Protein AF-A0A3L7P033-F1 (afdb_monomer_lite)

Foldseek 3Di:
DDDDDDFDPDPTVDDPVCLLVVLLQVLCCVLVVDHRDPPDQDDPPDDSVVSNVVVCVSVVHDDDPVSVVSSVVSSVVSSVVD
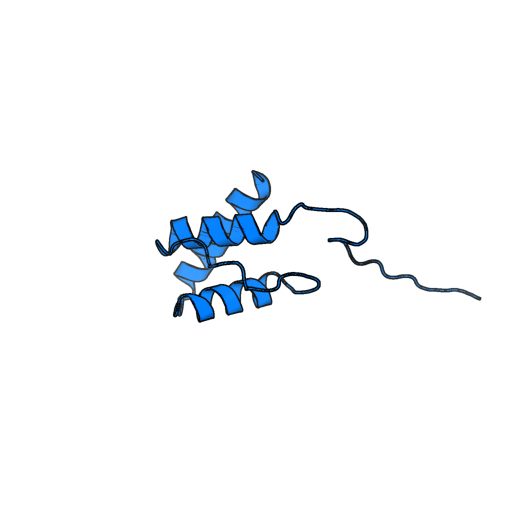
Structure (mmCIF, N/CA/C/O backbone):
data_AF-A0A3L7P033-F1
#
_entry.id   AF-A0A3L7P033-F1
#
loop_
_atom_site.group_PDB
_atom_site.id
_atom_site.type_symbol
_atom_site.label_atom_id
_atom_site.label_alt_id
_atom_site.label_comp_id
_atom_site.label_asym_id
_atom_site.label_entity_id
_atom_site.label_seq_id
_atom_site.pdbx_PDB_ins_code
_atom_site.Cartn_x
_atom_site.Cartn_y
_atom_site.Cartn_z
_atom_site.occupancy
_atom_site.B_iso_or_equiv
_atom_site.auth_seq_id
_atom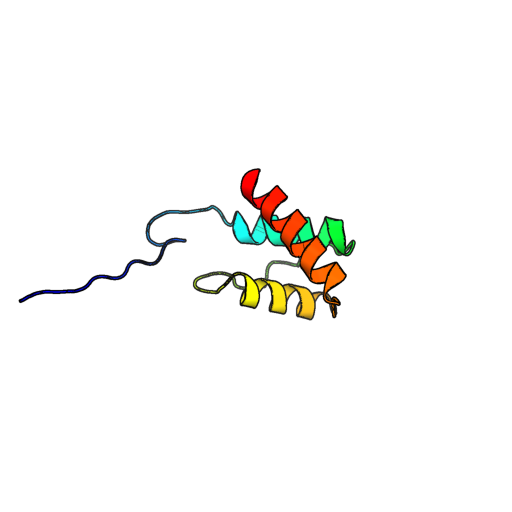_site.auth_comp_id
_atom_site.auth_asym_id
_atom_site.auth_atom_id
_atom_site.pdbx_PDB_model_num
ATOM 1 N N . MET A 1 1 ? -21.005 0.661 33.610 1.00 66.44 1 MET A N 1
ATOM 2 C CA . MET A 1 1 ? -19.990 -0.141 32.889 1.00 66.44 1 MET A CA 1
ATOM 3 C C . MET A 1 1 ? -19.392 0.723 31.797 1.00 66.44 1 MET A C 1
ATOM 5 O O . MET A 1 1 ? -20.132 1.506 31.215 1.00 66.44 1 MET A O 1
ATOM 9 N N . ARG A 1 2 ? -18.080 0.641 31.566 1.00 85.12 2 ARG A N 1
ATOM 10 C CA . ARG A 1 2 ? -17.384 1.442 30.552 1.00 85.12 2 ARG A CA 1
ATOM 11 C C . ARG A 1 2 ? -16.782 0.476 29.537 1.00 85.12 2 ARG A C 1
ATOM 13 O O . ARG A 1 2 ? -16.015 -0.394 29.935 1.00 85.12 2 ARG A O 1
ATOM 20 N N . SER A 1 3 ? -17.167 0.613 28.275 1.00 90.25 3 SER A N 1
ATOM 21 C CA . SER A 1 3 ? -16.674 -0.223 27.178 1.00 90.25 3 SER A CA 1
ATOM 22 C C . SER A 1 3 ? -15.675 0.568 26.345 1.00 90.25 3 SER A C 1
ATOM 24 O O . SER A 1 3 ? -15.842 1.774 26.164 1.00 90.25 3 SER A O 1
ATOM 26 N N . ILE A 1 4 ? -14.645 -0.113 25.848 1.00 95.00 4 ILE A N 1
ATOM 27 C CA . ILE A 1 4 ? -13.701 0.434 24.873 1.00 95.00 4 ILE A CA 1
ATOM 28 C C . ILE A 1 4 ? -14.013 -0.228 23.535 1.00 95.00 4 ILE A C 1
ATOM 30 O O . ILE A 1 4 ? -14.041 -1.453 23.451 1.00 95.00 4 ILE A O 1
ATOM 34 N N . CYS A 1 5 ? -14.244 0.589 22.511 1.00 94.12 5 CYS A N 1
ATOM 35 C CA . CYS A 1 5 ? -14.436 0.136 21.139 1.00 94.12 5 CYS A CA 1
ATOM 36 C C . CYS A 1 5 ? -13.249 0.612 20.302 1.00 94.12 5 CYS A C 1
ATOM 38 O O . CYS A 1 5 ? -12.952 1.807 20.288 1.00 94.12 5 CYS A O 1
ATOM 40 N N . LEU A 1 6 ? -12.588 -0.317 19.615 1.00 95.31 6 LEU A N 1
ATOM 41 C CA . LEU A 1 6 ? -11.531 -0.034 18.650 1.00 95.31 6 LEU A CA 1
ATOM 42 C C . LEU A 1 6 ? -12.079 -0.349 17.262 1.00 95.31 6 LEU A C 1
ATOM 44 O O . LEU A 1 6 ? -12.604 -1.441 17.047 1.00 95.31 6 LEU A O 1
ATOM 48 N N . PHE A 1 7 ? -11.979 0.613 16.354 1.00 93.44 7 PHE A N 1
ATOM 49 C CA . PHE A 1 7 ? -12.418 0.458 14.975 1.00 93.44 7 PHE A CA 1
ATOM 50 C C . PHE A 1 7 ? -11.201 0.401 14.067 1.00 93.44 7 PHE A C 1
ATOM 52 O O . PHE A 1 7 ? -10.301 1.233 14.167 1.00 93.44 7 PHE A O 1
ATOM 59 N N . ASP A 1 8 ? -11.210 -0.585 13.186 1.00 89.81 8 ASP A N 1
ATOM 60 C CA . ASP A 1 8 ? -10.373 -0.604 11.998 1.00 89.81 8 ASP A CA 1
ATOM 61 C C . ASP A 1 8 ? -10.836 0.477 10.992 1.00 89.81 8 ASP A C 1
ATOM 63 O O . ASP A 1 8 ? -11.925 1.033 11.141 1.00 89.81 8 ASP A O 1
ATOM 67 N N . ILE A 1 9 ? -10.020 0.811 9.988 1.00 89.38 9 ILE A N 1
ATOM 68 C CA . ILE A 1 9 ? -10.309 1.879 9.017 1.00 89.38 9 ILE A CA 1
ATOM 69 C C . ILE A 1 9 ? -10.840 1.292 7.705 1.00 89.38 9 ILE A C 1
ATOM 71 O O . ILE A 1 9 ? -12.007 1.509 7.356 1.00 89.38 9 ILE A O 1
ATOM 75 N N . ASP A 1 10 ? -9.993 0.568 6.976 1.00 86.00 10 ASP A N 1
ATOM 76 C CA . ASP A 1 10 ? -10.247 0.102 5.614 1.00 86.00 10 ASP A CA 1
ATOM 77 C C . ASP A 1 10 ? -11.267 -1.035 5.568 1.00 86.00 10 ASP A C 1
ATOM 79 O O . ASP A 1 10 ? -11.085 -2.101 6.139 1.00 86.00 10 ASP A O 1
ATOM 83 N N . GLY A 1 11 ? -12.374 -0.828 4.860 1.00 85.56 11 GLY A N 1
ATOM 84 C CA . GLY A 1 11 ? -13.476 -1.790 4.821 1.00 85.56 11 GLY A CA 1
ATOM 85 C C . GLY A 1 11 ? -14.343 -1.793 6.085 1.00 85.56 11 GLY A C 1
ATOM 86 O O . GLY A 1 11 ? -15.393 -2.435 6.073 1.00 85.56 11 GLY A O 1
ATOM 87 N N . THR A 1 12 ? -13.962 -1.026 7.115 1.00 91.69 12 THR A N 1
ATOM 88 C CA . THR A 1 12 ? -14.707 -0.867 8.371 1.00 91.69 12 THR A CA 1
ATOM 89 C C . THR A 1 12 ? -15.372 0.510 8.461 1.00 91.69 12 THR A C 1
ATOM 91 O O . THR A 1 12 ? -16.598 0.603 8.439 1.00 91.69 12 THR A O 1
ATOM 94 N N . LEU A 1 13 ? -14.587 1.591 8.539 1.00 93.94 13 LEU A N 1
ATOM 95 C CA . LEU A 1 13 ? -15.097 2.967 8.618 1.00 93.94 13 LEU A CA 1
ATOM 96 C C . LEU A 1 13 ? -15.274 3.606 7.238 1.00 93.94 13 LEU A C 1
ATOM 98 O O . LEU A 1 13 ? -16.153 4.448 7.057 1.00 93.94 13 LEU A O 1
ATOM 102 N N . LEU A 1 14 ? -14.449 3.216 6.266 1.00 91.31 14 LEU A N 1
ATOM 103 C CA . LEU A 1 14 ? -14.511 3.717 4.896 1.00 91.31 14 LEU A CA 1
ATOM 104 C C . LEU A 1 14 ? -14.048 2.660 3.894 1.00 91.31 14 LEU A C 1
ATOM 106 O O . LEU A 1 14 ? -13.412 1.674 4.249 1.00 91.31 14 LEU A O 1
ATOM 110 N N . ARG A 1 15 ? -14.367 2.864 2.614 1.00 89.31 15 ARG A N 1
ATOM 111 C CA . ARG A 1 15 ? -13.857 2.036 1.515 1.00 89.31 15 ARG A CA 1
ATOM 112 C C . ARG A 1 15 ? -12.864 2.858 0.704 1.00 89.31 15 ARG A C 1
ATOM 114 O O . ARG A 1 15 ? -13.276 3.768 -0.004 1.00 89.31 15 ARG A O 1
ATOM 121 N N . THR A 1 16 ? -11.583 2.506 0.768 1.00 85.56 16 THR A N 1
ATOM 122 C CA . THR A 1 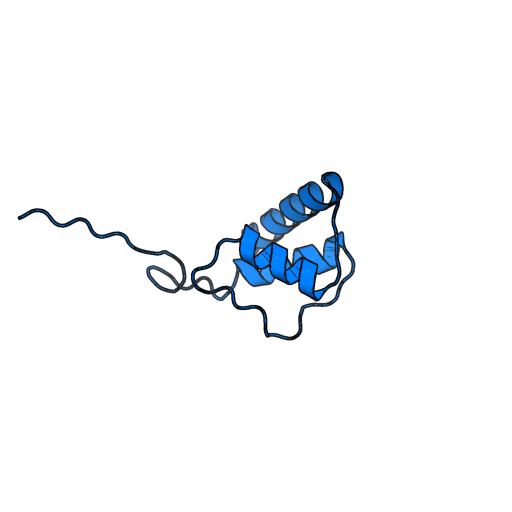16 ? -10.511 3.133 -0.031 1.00 85.56 16 THR A CA 1
ATOM 123 C C . THR A 1 16 ? -10.470 2.665 -1.483 1.00 85.56 16 THR A C 1
ATOM 125 O O . THR A 1 16 ? -9.693 3.185 -2.274 1.00 85.56 16 THR A O 1
ATOM 128 N N . GLY A 1 17 ? -11.258 1.651 -1.860 1.00 85.75 17 GLY A N 1
ATOM 129 C CA . GLY A 1 17 ? -11.242 1.109 -3.225 1.00 85.75 17 GLY A CA 1
ATOM 130 C C . GLY A 1 17 ? -9.890 0.505 -3.632 1.00 85.75 17 GLY A C 1
ATOM 131 O O . GLY A 1 17 ? -9.573 0.469 -4.826 1.00 85.75 17 GLY A O 1
ATOM 132 N N . GLY A 1 18 ? -9.093 0.069 -2.649 1.00 87.19 18 GLY A N 1
ATOM 133 C CA . GLY A 1 18 ? -7.766 -0.509 -2.861 1.00 87.19 18 GLY A CA 1
ATOM 134 C C . GLY A 1 18 ? -6.671 0.516 -3.163 1.00 87.19 18 GLY A C 1
ATOM 135 O O . GLY A 1 18 ? -5.667 0.142 -3.758 1.00 87.19 18 GLY A O 1
ATOM 136 N N . ALA A 1 19 ? -6.847 1.794 -2.800 1.00 90.25 19 ALA A N 1
ATOM 137 C CA . ALA A 1 19 ? -5.879 2.856 -3.097 1.00 90.25 19 ALA A CA 1
ATOM 138 C C . ALA A 1 19 ? -4.444 2.527 -2.642 1.00 90.25 19 ALA A C 1
ATOM 140 O O . ALA A 1 19 ? -3.512 2.696 -3.423 1.00 90.25 19 ALA A O 1
ATOM 141 N N . GLY A 1 20 ? -4.276 1.988 -1.426 1.00 90.62 20 GLY A N 1
ATOM 142 C CA . GLY A 1 20 ? -2.972 1.555 -0.905 1.00 90.62 20 GLY A CA 1
ATOM 143 C C . GLY A 1 20 ? -2.307 0.504 -1.791 1.00 90.62 20 GLY A C 1
ATOM 144 O O . GLY A 1 20 ? -1.198 0.711 -2.275 1.00 90.62 20 GLY A O 1
ATOM 145 N N . GLN A 1 21 ? -3.024 -0.581 -2.084 1.00 89.19 21 GLN A N 1
ATOM 146 C CA . GLN A 1 21 ? -2.526 -1.653 -2.944 1.00 89.19 21 GLN A CA 1
ATOM 147 C C . GLN A 1 21 ? -2.167 -1.143 -4.350 1.00 89.19 21 GLN A C 1
ATOM 149 O O . GLN A 1 21 ? -1.042 -1.341 -4.798 1.00 89.19 21 GLN A O 1
ATOM 154 N N . LYS A 1 22 ? -3.056 -0.380 -4.995 1.00 90.25 22 LYS A N 1
ATOM 155 C CA . LYS A 1 22 ? -2.801 0.205 -6.324 1.00 90.25 22 LYS A CA 1
ATOM 156 C C . LYS A 1 22 ? -1.583 1.127 -6.337 1.00 90.25 22 LYS A C 1
ATOM 158 O O . LYS A 1 22 ? -0.832 1.158 -7.308 1.00 90.25 22 LYS A O 1
ATOM 163 N N . ALA A 1 23 ? -1.387 1.911 -5.279 1.00 94.12 23 ALA A N 1
ATOM 164 C CA . ALA A 1 23 ? -0.231 2.789 -5.166 1.00 94.12 23 ALA A CA 1
ATOM 165 C C . ALA A 1 23 ? 1.079 2.001 -4.992 1.00 94.12 23 ALA A C 1
ATOM 167 O O . ALA A 1 23 ? 2.100 2.408 -5.547 1.00 94.12 23 ALA A O 1
ATOM 168 N N . MET A 1 24 ? 1.060 0.876 -4.266 1.00 94.00 24 MET A N 1
ATOM 169 C CA . MET A 1 24 ? 2.217 -0.022 -4.154 1.00 94.00 24 MET A CA 1
ATOM 170 C C . MET A 1 24 ? 2.557 -0.684 -5.488 1.00 94.00 24 MET A C 1
ATOM 172 O O . MET A 1 24 ? 3.721 -0.693 -5.870 1.00 94.00 24 MET A O 1
ATOM 176 N N . GLU A 1 25 ? 1.556 -1.187 -6.212 1.00 91.88 25 GLU A N 1
ATOM 177 C CA . GLU A 1 25 ? 1.719 -1.829 -7.528 1.00 91.88 25 GLU A CA 1
ATOM 178 C C . GLU A 1 25 ? 2.331 -0.860 -8.556 1.00 91.88 25 GLU A C 1
ATOM 180 O O . GLU A 1 25 ? 3.329 -1.168 -9.212 1.00 91.88 25 GLU A O 1
ATOM 185 N N . ARG A 1 26 ? 1.848 0.389 -8.588 1.00 93.62 26 ARG A N 1
ATOM 186 C CA . ARG A 1 26 ? 2.453 1.454 -9.407 1.00 93.62 26 ARG A CA 1
ATOM 187 C C . ARG A 1 26 ? 3.887 1.775 -8.993 1.00 93.62 26 ARG A C 1
ATOM 189 O O . ARG A 1 26 ? 4.743 1.964 -9.850 1.00 93.62 26 ARG A O 1
ATOM 196 N N . ALA A 1 27 ? 4.174 1.831 -7.692 1.00 95.81 27 ALA A N 1
ATOM 197 C CA . ALA A 1 27 ? 5.529 2.087 -7.207 1.00 95.81 27 ALA A CA 1
ATOM 198 C C . ALA A 1 27 ? 6.496 0.937 -7.522 1.00 95.81 27 ALA A C 1
ATOM 200 O O . ALA A 1 27 ? 7.663 1.189 -7.818 1.00 95.81 27 ALA A O 1
ATOM 201 N N . LEU A 1 28 ? 6.022 -0.312 -7.503 1.00 95.00 28 LEU A N 1
ATOM 202 C CA . LEU A 1 28 ? 6.792 -1.472 -7.954 1.00 95.00 28 LEU A CA 1
ATOM 203 C C . LEU A 1 28 ? 7.152 -1.353 -9.432 1.00 95.00 28 LEU A C 1
ATOM 205 O O . LEU A 1 28 ? 8.318 -1.525 -9.793 1.00 95.00 28 LEU A O 1
ATOM 209 N N . THR A 1 29 ? 6.167 -0.997 -10.256 1.00 94.50 29 THR A N 1
ATOM 210 C CA . THR A 1 29 ? 6.364 -0.769 -11.689 1.00 94.50 29 THR A CA 1
ATOM 211 C C . THR A 1 29 ? 7.390 0.336 -11.939 1.00 94.50 29 THR A C 1
ATOM 213 O O . THR A 1 29 ? 8.341 0.130 -12.689 1.00 94.50 29 THR A O 1
ATOM 216 N N . ASP A 1 30 ? 7.261 1.481 -11.270 1.00 95.94 30 ASP A N 1
ATOM 217 C CA . ASP A 1 30 ? 8.136 2.636 -11.496 1.00 95.94 30 ASP A CA 1
ATOM 218 C C . ASP A 1 30 ? 9.581 2.414 -11.020 1.00 95.94 30 ASP A C 1
ATOM 220 O O . ASP A 1 30 ? 10.517 2.872 -11.674 1.00 95.94 30 ASP A O 1
ATOM 224 N N . VAL A 1 31 ? 9.778 1.742 -9.878 1.00 97.12 31 VAL A N 1
ATOM 225 C CA . VAL A 1 31 ? 11.106 1.602 -9.247 1.00 97.12 31 VAL A CA 1
ATOM 226 C C . VAL A 1 31 ? 11.841 0.348 -9.713 1.00 97.12 31 VAL A C 1
ATOM 228 O O . VAL A 1 31 ? 13.059 0.374 -9.887 1.00 97.12 31 VAL A O 1
ATOM 231 N N . PHE A 1 32 ? 11.123 -0.755 -9.926 1.00 95.81 32 PHE A N 1
ATOM 232 C CA . PHE A 1 32 ? 11.724 -2.051 -10.253 1.00 95.81 32 PHE A CA 1
ATOM 233 C C . PHE A 1 32 ? 11.406 -2.529 -11.672 1.00 95.81 32 PHE A C 1
ATOM 235 O O . PHE A 1 32 ? 11.977 -3.526 -12.108 1.00 95.81 32 PHE A O 1
ATOM 242 N N . GLY A 1 33 ? 10.525 -1.839 -12.407 1.00 95.12 33 GLY A N 1
ATOM 243 C CA . GLY A 1 33 ? 10.146 -2.223 -13.769 1.00 95.12 33 GLY A CA 1
ATOM 244 C C . GLY A 1 33 ? 9.351 -3.528 -13.841 1.00 95.12 33 GLY A C 1
ATOM 245 O O . GLY A 1 33 ? 9.300 -4.148 -14.904 1.00 95.12 33 GLY A O 1
ATOM 246 N N . VAL A 1 34 ? 8.775 -3.974 -12.721 1.00 91.44 34 VAL A N 1
ATOM 247 C CA . VAL A 1 34 ? 7.986 -5.210 -12.662 1.00 91.44 34 VAL A CA 1
ATOM 248 C C . VAL A 1 34 ? 6.535 -4.928 -13.055 1.00 91.44 34 VAL A C 1
ATOM 250 O O . VAL A 1 34 ? 6.018 -3.870 -12.710 1.00 91.44 34 VAL A O 1
ATOM 253 N N . PRO A 1 35 ? 5.871 -5.830 -13.796 1.00 83.81 35 PRO A N 1
ATOM 254 C CA . PRO A 1 35 ? 4.460 -5.660 -14.131 1.00 83.81 35 PRO A CA 1
ATOM 255 C C . PRO A 1 35 ? 3.583 -5.795 -12.882 1.00 83.81 35 PRO A C 1
ATOM 257 O O . PRO A 1 35 ? 4.000 -6.427 -11.910 1.00 83.81 35 PRO A O 1
ATOM 260 N N . ASP A 1 36 ? 2.355 -5.271 -12.941 1.00 78.50 36 ASP A N 1
ATOM 261 C CA . ASP A 1 36 ? 1.367 -5.459 -11.876 1.00 78.50 36 ASP A CA 1
ATOM 262 C C . ASP A 1 36 ? 1.223 -6.957 -11.524 1.00 78.50 36 ASP A C 1
ATOM 264 O O . ASP A 1 36 ? 1.201 -7.810 -12.426 1.00 78.50 36 ASP A O 1
ATOM 268 N N . PRO A 1 37 ? 1.143 -7.305 -10.228 1.00 72.19 37 PRO A N 1
ATOM 269 C CA . PRO A 1 37 ? 0.964 -8.683 -9.799 1.00 72.19 37 PRO A CA 1
ATOM 270 C C . PRO A 1 37 ? -0.344 -9.251 -10.360 1.00 72.19 37 PRO A C 1
ATOM 272 O O . PRO A 1 37 ? -1.351 -8.554 -10.499 1.00 72.19 37 PRO A O 1
ATOM 275 N N . TRP A 1 38 ? -0.353 -10.551 -10.654 1.00 63.09 38 TRP A N 1
ATOM 276 C CA . TRP A 1 38 ? -1.569 -11.248 -11.064 1.00 63.09 38 TRP A CA 1
ATOM 277 C C . TRP A 1 38 ? -2.445 -11.514 -9.827 1.00 63.09 38 TRP A C 1
ATOM 279 O O . TRP A 1 38 ? -2.317 -12.544 -9.183 1.00 63.09 38 TRP A O 1
ATOM 289 N N . GLU A 1 39 ? -3.254 -10.510 -9.470 1.00 64.69 39 GLU A N 1
ATOM 290 C CA . GLU A 1 39 ? -4.438 -10.453 -8.577 1.00 64.69 39 GLU A CA 1
ATOM 291 C C . GLU A 1 39 ? -4.456 -11.138 -7.183 1.00 64.69 39 GLU A C 1
ATOM 293 O O . GLU A 1 39 ? -5.399 -10.899 -6.430 1.00 64.69 39 GLU A O 1
ATOM 298 N N . ASP A 1 40 ? -3.443 -11.883 -6.739 1.00 70.81 40 ASP A N 1
ATOM 299 C CA . ASP A 1 40 ? -3.615 -12.804 -5.596 1.00 70.81 40 ASP A CA 1
ATOM 300 C C . ASP A 1 40 ? -2.987 -12.387 -4.252 1.00 70.81 40 ASP A C 1
ATOM 302 O O . ASP A 1 40 ? -3.025 -13.169 -3.302 1.00 70.81 40 ASP A O 1
ATOM 306 N N . ILE A 1 41 ? -2.425 -11.180 -4.100 1.00 83.69 41 ILE A N 1
ATOM 307 C CA . ILE A 1 41 ? -1.808 -10.775 -2.818 1.00 83.69 41 ILE A CA 1
ATOM 308 C C . ILE A 1 41 ? -2.868 -10.173 -1.881 1.00 83.69 41 ILE A C 1
ATOM 310 O O . ILE A 1 41 ? -3.340 -9.059 -2.121 1.00 83.69 41 ILE A O 1
ATOM 314 N N . PRO A 1 42 ? -3.247 -10.850 -0.774 1.00 85.56 42 PRO A N 1
ATOM 315 C CA . PRO A 1 42 ? -4.296 -10.353 0.106 1.00 85.56 42 PRO A CA 1
ATOM 316 C C . PRO A 1 42 ? -3.801 -9.145 0.902 1.00 85.56 42 PRO A C 1
ATOM 318 O O . PRO A 1 42 ? -2.766 -9.229 1.568 1.00 85.56 42 PRO A O 1
ATOM 321 N N . ALA A 1 43 ? -4.572 -8.055 0.889 1.00 86.38 43 ALA A N 1
ATOM 322 C CA . ALA A 1 43 ? -4.266 -6.818 1.616 1.00 86.38 43 ALA A CA 1
ATOM 323 C C . ALA A 1 43 ? -5.145 -6.578 2.861 1.00 86.38 43 ALA A C 1
ATOM 325 O O . ALA A 1 43 ? -4.747 -5.860 3.777 1.00 86.38 43 ALA A O 1
ATOM 326 N N . ALA A 1 44 ? -6.338 -7.177 2.924 1.00 85.62 44 ALA A N 1
ATOM 327 C CA . ALA A 1 44 ? -7.325 -6.877 3.961 1.00 85.62 44 ALA A CA 1
ATOM 328 C C . ALA A 1 44 ? -6.803 -7.159 5.384 1.00 85.62 44 ALA A C 1
ATOM 330 O O . ALA A 1 44 ? -6.362 -8.269 5.685 1.00 85.62 44 ALA A O 1
ATOM 331 N N . GLY A 1 45 ? -6.877 -6.152 6.263 1.00 86.62 45 GLY A N 1
ATOM 332 C CA . GLY A 1 45 ? -6.459 -6.250 7.667 1.00 86.62 45 GLY A CA 1
ATOM 333 C C . GLY A 1 45 ? -4.947 -6.387 7.881 1.00 86.62 45 GLY A C 1
ATOM 334 O O . GLY A 1 45 ? -4.514 -6.725 8.984 1.00 86.62 45 GLY A O 1
ATOM 335 N N . ARG A 1 46 ? -4.133 -6.159 6.843 1.00 91.88 46 ARG A N 1
ATOM 336 C CA . ARG A 1 46 ? -2.672 -6.261 6.908 1.00 91.88 46 ARG A CA 1
ATOM 337 C C . ARG A 1 46 ? -2.022 -4.889 6.929 1.00 91.88 46 ARG A C 1
ATOM 339 O O . ARG A 1 46 ? -2.603 -3.890 6.529 1.00 91.88 46 ARG A O 1
ATOM 346 N N . THR A 1 47 ? -0.779 -4.858 7.393 1.00 91.81 47 THR A N 1
ATOM 347 C CA . THR A 1 47 ? 0.034 -3.644 7.351 1.00 91.81 47 THR A CA 1
ATOM 348 C C . THR A 1 47 ? 0.661 -3.464 5.977 1.00 91.81 47 THR A C 1
ATOM 350 O O . THR A 1 47 ? 1.044 -4.443 5.333 1.00 91.81 47 THR A O 1
ATOM 353 N N . ASP A 1 48 ? 0.882 -2.209 5.588 1.00 91.25 48 ASP A N 1
ATOM 354 C CA . ASP A 1 48 ? 1.555 -1.867 4.334 1.00 91.25 48 ASP A CA 1
ATOM 355 C C . ASP A 1 48 ? 2.888 -2.598 4.156 1.00 91.25 48 ASP A C 1
ATOM 357 O O . ASP A 1 48 ? 3.207 -3.109 3.085 1.00 91.25 48 ASP A O 1
ATOM 361 N N . ARG A 1 49 ? 3.659 -2.703 5.243 1.00 91.81 49 ARG A N 1
ATOM 362 C CA . ARG A 1 49 ? 4.944 -3.402 5.254 1.00 91.81 49 ARG A CA 1
ATOM 363 C C . ARG A 1 49 ? 4.795 -4.897 4.967 1.00 91.81 49 ARG A C 1
ATOM 365 O O . ARG A 1 49 ? 5.635 -5.448 4.264 1.00 91.81 49 ARG A O 1
ATOM 372 N N . ALA A 1 50 ? 3.767 -5.551 5.510 1.00 93.69 50 ALA A N 1
ATOM 373 C CA . ALA A 1 50 ? 3.523 -6.970 5.258 1.00 93.69 50 ALA A CA 1
ATOM 374 C C . ALA A 1 50 ? 3.091 -7.213 3.805 1.00 93.69 50 ALA A C 1
ATOM 376 O O . ALA A 1 50 ? 3.570 -8.149 3.177 1.00 93.69 50 ALA A O 1
ATOM 377 N N . ILE A 1 51 ? 2.241 -6.340 3.261 1.00 93.06 51 ILE A N 1
ATOM 378 C CA . ILE A 1 51 ? 1.794 -6.413 1.863 1.00 93.06 51 ILE A CA 1
ATOM 379 C C . ILE A 1 51 ? 2.977 -6.188 0.916 1.00 93.06 51 ILE A C 1
ATOM 381 O O . ILE A 1 51 ? 3.209 -6.984 0.012 1.00 93.06 51 ILE A O 1
ATOM 385 N N . THR A 1 52 ? 3.777 -5.148 1.167 1.00 93.50 52 THR A N 1
ATOM 386 C CA . THR A 1 52 ? 4.951 -4.834 0.341 1.00 93.50 52 THR A CA 1
ATOM 387 C C . THR A 1 52 ? 5.987 -5.960 0.370 1.00 93.50 52 THR A C 1
ATOM 389 O O . THR A 1 52 ? 6.586 -6.275 -0.653 1.00 93.50 52 THR A O 1
ATOM 392 N N . HIS A 1 53 ? 6.189 -6.600 1.525 1.00 93.19 53 HIS A N 1
ATOM 393 C CA . HIS A 1 53 ? 7.074 -7.758 1.632 1.00 93.19 53 HIS A CA 1
ATOM 394 C C . HIS A 1 53 ? 6.617 -8.918 0.736 1.00 93.19 53 HI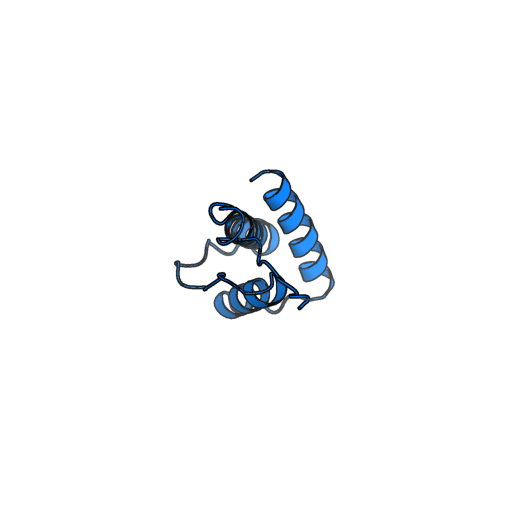S A C 1
ATOM 396 O O . HIS A 1 53 ? 7.435 -9.520 0.039 1.00 93.19 53 HIS A O 1
ATOM 402 N N . ASP A 1 54 ? 5.320 -9.223 0.730 1.00 93.12 54 ASP A N 1
ATOM 403 C CA . ASP A 1 54 ? 4.776 -10.281 -0.123 1.00 93.12 54 ASP A CA 1
ATOM 404 C C . ASP A 1 54 ? 4.875 -9.920 -1.602 1.00 93.12 54 ASP A C 1
ATOM 406 O O . ASP A 1 54 ? 5.222 -10.778 -2.407 1.00 93.12 54 ASP A O 1
ATOM 410 N N . LEU A 1 55 ? 4.654 -8.652 -1.953 1.00 92.94 55 LEU A N 1
ATOM 411 C CA . LEU A 1 55 ? 4.848 -8.151 -3.313 1.00 92.94 55 LEU A CA 1
ATOM 412 C C . LEU A 1 55 ? 6.298 -8.317 -3.779 1.00 92.94 55 LEU A C 1
ATOM 414 O O . LEU A 1 55 ? 6.543 -8.842 -4.863 1.00 92.94 55 LEU A O 1
ATOM 418 N N . PHE A 1 56 ? 7.277 -7.934 -2.959 1.00 94.31 56 PHE A N 1
ATOM 419 C CA . PHE A 1 56 ? 8.681 -8.171 -3.294 1.00 94.31 56 PHE A CA 1
ATOM 420 C C . PHE A 1 56 ? 8.996 -9.653 -3.425 1.00 94.31 56 PHE A C 1
ATOM 422 O O . PHE A 1 56 ? 9.672 -10.041 -4.369 1.00 94.31 56 PHE A O 1
ATOM 429 N N . THR A 1 57 ? 8.473 -10.480 -2.520 1.00 93.31 57 THR A N 1
ATOM 430 C CA . THR A 1 57 ? 8.669 -11.931 -2.575 1.00 93.31 57 THR A CA 1
ATOM 431 C C . THR A 1 57 ? 8.085 -12.515 -3.863 1.00 93.31 57 THR A C 1
ATOM 433 O O . THR A 1 57 ? 8.749 -13.309 -4.521 1.00 93.31 57 THR A O 1
ATOM 436 N N . TYR A 1 58 ? 6.882 -12.089 -4.254 1.00 92.00 58 TYR A N 1
ATOM 437 C CA . TYR A 1 58 ? 6.214 -12.508 -5.487 1.00 92.00 58 TYR A CA 1
ATOM 438 C C . TYR A 1 58 ? 7.024 -12.151 -6.740 1.00 92.00 58 TYR A C 1
ATOM 440 O O . TYR A 1 58 ? 7.114 -12.952 -7.665 1.00 92.00 58 TYR A O 1
ATOM 448 N N . HIS A 1 59 ? 7.650 -10.973 -6.754 1.00 92.31 59 HIS A N 1
ATOM 449 C CA . HIS A 1 59 ? 8.505 -10.523 -7.854 1.00 92.31 59 HIS A CA 1
ATOM 450 C C . HIS A 1 59 ? 9.978 -10.949 -7.719 1.00 92.31 59 HIS A C 1
ATOM 452 O O . HIS A 1 59 ? 10.810 -10.481 -8.494 1.00 92.31 59 HIS A O 1
ATOM 458 N N . GLU A 1 60 ? 10.315 -11.799 -6.742 1.00 94.44 60 GLU A N 1
ATOM 459 C CA . GLU A 1 60 ? 11.690 -12.238 -6.454 1.00 94.44 60 GLU A CA 1
ATOM 460 C C . GLU A 1 60 ? 12.675 -11.069 -6.220 1.00 94.44 60 GLU A C 1
ATOM 462 O O . GLU A 1 60 ? 13.865 -11.136 -6.534 1.00 94.44 60 GLU A O 1
ATOM 467 N N . LEU A 1 61 ? 12.179 -9.973 -5.642 1.00 95.25 61 LEU A N 1
ATOM 468 C CA . LEU A 1 61 ? 12.946 -8.769 -5.342 1.00 95.25 61 LEU A CA 1
ATOM 469 C C . LEU A 1 61 ? 13.536 -8.823 -3.927 1.00 95.25 61 LEU A C 1
ATOM 471 O O . LEU A 1 61 ? 12.845 -9.087 -2.945 1.00 95.25 61 LEU A O 1
ATOM 475 N N . ALA A 1 62 ? 14.815 -8.465 -3.815 1.00 96.38 62 ALA A N 1
ATOM 476 C CA . ALA A 1 62 ? 15.509 -8.247 -2.545 1.00 96.38 62 ALA A CA 1
ATOM 477 C C . ALA A 1 62 ? 16.094 -6.822 -2.507 1.00 96.38 62 ALA A C 1
ATOM 479 O O . ALA A 1 62 ? 17.303 -6.647 -2.681 1.00 96.38 62 ALA A O 1
ATOM 480 N N . PRO A 1 63 ? 15.247 -5.785 -2.353 1.00 96.12 63 PRO A N 1
ATOM 481 C CA . PRO A 1 63 ? 15.702 -4.405 -2.413 1.00 96.12 63 PRO A CA 1
ATOM 482 C C . PRO A 1 63 ? 16.654 -4.079 -1.265 1.00 96.12 63 PRO A C 1
ATOM 484 O O . PRO A 1 63 ? 16.421 -4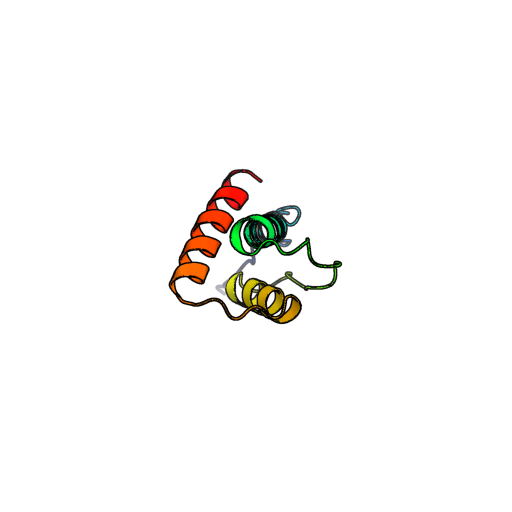.437 -0.110 1.00 96.12 63 PRO A O 1
ATOM 487 N N . ASN A 1 64 ? 17.721 -3.354 -1.588 1.00 97.06 64 ASN A N 1
ATOM 488 C CA . ASN A 1 64 ? 18.589 -2.756 -0.579 1.00 97.06 64 ASN A CA 1
ATOM 489 C C . ASN A 1 64 ? 17.920 -1.528 0.076 1.00 97.06 64 ASN A C 1
ATOM 491 O O . ASN A 1 64 ? 16.835 -1.098 -0.319 1.00 97.06 64 ASN A O 1
ATOM 495 N N . GLU A 1 65 ? 18.578 -0.931 1.072 1.00 96.81 65 GLU A N 1
ATOM 496 C CA . GLU A 1 65 ? 18.038 0.223 1.810 1.00 96.81 65 GLU A CA 1
ATOM 497 C C . GLU A 1 65 ? 17.709 1.425 0.910 1.00 96.81 65 GLU A C 1
ATOM 499 O O . GLU A 1 65 ? 16.701 2.098 1.126 1.00 96.81 65 GLU A O 1
ATOM 504 N N . GLN A 1 66 ? 18.521 1.678 -0.121 1.00 97.81 66 GLN A N 1
ATOM 505 C CA . GLN A 1 66 ? 18.299 2.778 -1.059 1.00 97.81 66 GLN A CA 1
ATOM 506 C C . GLN A 1 66 ? 17.060 2.526 -1.926 1.00 97.81 66 GLN A C 1
ATOM 508 O O . GLN A 1 66 ? 16.207 3.402 -2.045 1.00 97.81 66 GLN A O 1
ATOM 513 N N . GLN A 1 67 ? 16.933 1.320 -2.481 1.00 97.38 67 GLN A N 1
ATOM 514 C CA . GLN A 1 67 ? 15.777 0.919 -3.287 1.00 97.38 67 GLN A CA 1
ATOM 515 C C . GLN A 1 67 ? 14.490 0.896 -2.456 1.00 97.38 67 GLN A C 1
ATOM 517 O O . GLN A 1 67 ? 13.430 1.277 -2.945 1.00 97.38 67 GLN A O 1
ATOM 522 N N . TRP A 1 68 ? 14.573 0.497 -1.184 1.00 96.81 68 TRP A N 1
ATOM 523 C CA . TRP A 1 68 ? 13.445 0.566 -0.259 1.00 96.81 68 TRP A CA 1
ATOM 524 C C . TRP A 1 68 ? 12.993 2.011 -0.014 1.00 96.81 68 TRP A C 1
ATOM 526 O O . TRP A 1 68 ? 11.802 2.309 -0.105 1.00 96.81 68 TRP A O 1
ATOM 536 N N . ALA A 1 69 ? 13.929 2.924 0.254 1.00 97.62 69 ALA A N 1
ATOM 537 C CA . ALA A 1 69 ? 13.612 4.337 0.460 1.00 97.62 69 ALA A CA 1
ATOM 538 C C . ALA A 1 69 ? 13.015 4.992 -0.801 1.00 97.62 69 ALA A C 1
ATOM 540 O O . ALA A 1 69 ? 12.076 5.792 -0.712 1.00 97.62 69 ALA A O 1
ATOM 541 N N . GLU A 1 70 ? 13.528 4.631 -1.979 1.00 98.19 70 GLU A N 1
ATOM 542 C CA . GLU A 1 70 ? 12.984 5.065 -3.266 1.00 98.19 70 GLU A CA 1
ATOM 543 C C . GLU A 1 70 ? 11.560 4.537 -3.479 1.00 98.19 70 GLU A C 1
ATOM 545 O O . GLU A 1 70 ? 10.649 5.330 -3.732 1.00 98.19 70 GLU A O 1
ATOM 550 N N . PHE A 1 71 ? 11.336 3.237 -3.259 1.00 97.94 71 PHE A N 1
ATOM 551 C CA . PHE A 1 71 ? 10.009 2.625 -3.300 1.00 97.94 71 PHE A CA 1
ATOM 552 C C . PHE A 1 71 ? 9.015 3.346 -2.385 1.00 97.94 71 PHE A C 1
ATOM 554 O O . PHE A 1 71 ? 7.940 3.730 -2.838 1.00 97.94 71 PHE A O 1
ATOM 561 N N . GLN A 1 72 ? 9.374 3.600 -1.122 1.00 97.31 72 GLN A N 1
ATOM 562 C CA . GLN A 1 72 ? 8.491 4.300 -0.184 1.00 97.31 72 GLN A CA 1
ATOM 563 C C . GLN A 1 72 ? 8.141 5.712 -0.668 1.00 97.31 72 GLN A C 1
ATOM 565 O O . GLN A 1 72 ? 6.991 6.140 -0.567 1.00 97.31 72 GLN A O 1
ATOM 570 N N . THR A 1 73 ? 9.116 6.429 -1.229 1.00 98.25 73 THR A N 1
ATOM 571 C CA . THR A 1 73 ? 8.905 7.779 -1.767 1.00 98.25 73 THR A CA 1
ATOM 572 C C . THR A 1 73 ? 7.908 7.768 -2.927 1.00 98.25 73 THR A C 1
ATOM 574 O O . THR A 1 73 ? 7.008 8.610 -2.983 1.00 98.25 73 THR A O 1
ATOM 577 N N . VAL A 1 74 ? 8.046 6.815 -3.852 1.00 97.81 74 VAL A N 1
ATOM 578 C CA . VAL A 1 74 ? 7.151 6.681 -5.009 1.00 97.81 74 VAL A CA 1
ATOM 579 C C . VAL A 1 74 ? 5.771 6.165 -4.587 1.00 97.81 74 VAL A C 1
ATOM 581 O O . VAL A 1 74 ? 4.762 6.705 -5.038 1.00 97.81 74 VAL A O 1
ATOM 584 N N . TYR A 1 75 ? 5.706 5.216 -3.650 1.00 97.06 75 TYR A N 1
ATOM 585 C CA . TYR A 1 75 ? 4.461 4.716 -3.063 1.00 97.06 75 TYR A CA 1
ATOM 586 C C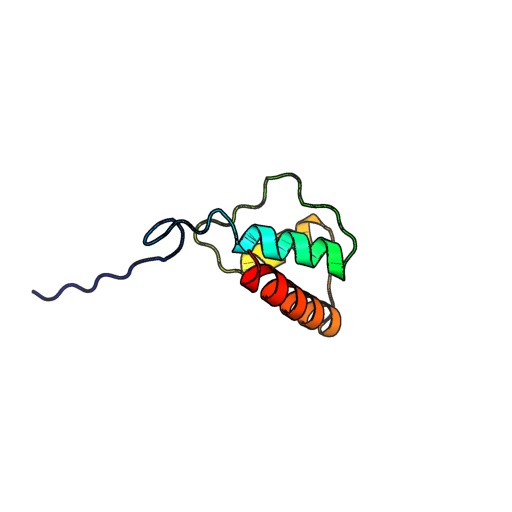 . TYR A 1 75 ? 3.613 5.852 -2.482 1.00 97.06 75 TYR A C 1
ATOM 588 O O . TYR A 1 75 ? 2.459 6.018 -2.874 1.00 97.06 75 TYR A O 1
ATOM 596 N N . PHE A 1 76 ? 4.182 6.700 -1.619 1.00 97.00 76 PHE A N 1
ATOM 597 C CA . PHE A 1 76 ? 3.429 7.815 -1.031 1.00 97.00 76 PHE A CA 1
ATOM 598 C C . PHE A 1 76 ? 3.018 8.878 -2.061 1.00 97.00 76 PHE A C 1
ATOM 600 O O . PHE A 1 76 ? 1.969 9.515 -1.917 1.00 97.00 76 PHE A O 1
ATOM 607 N N . ARG A 1 77 ? 3.794 9.050 -3.138 1.00 97.94 77 ARG A N 1
ATOM 608 C CA . ARG A 1 77 ? 3.411 9.924 -4.255 1.00 97.94 77 ARG A CA 1
ATOM 609 C C . ARG A 1 77 ? 2.175 9.387 -4.979 1.00 97.94 77 ARG A C 1
ATOM 611 O O . ARG A 1 77 ? 1.235 10.145 -5.211 1.00 97.94 77 ARG A O 1
ATOM 618 N N . HIS A 1 78 ? 2.142 8.095 -5.294 1.00 96.25 78 HIS A N 1
ATOM 619 C CA . HIS A 1 78 ? 0.966 7.477 -5.910 1.00 96.25 78 HIS A CA 1
ATOM 620 C C . HIS A 1 78 ? -0.229 7.490 -4.964 1.00 96.25 78 HIS A C 1
ATOM 622 O O . HIS A 1 78 ? -1.317 7.880 -5.372 1.00 96.25 78 HIS A O 1
ATOM 628 N N . LEU A 1 79 ? -0.027 7.186 -3.682 1.00 94.88 79 LEU A N 1
ATOM 629 C CA . LEU A 1 79 ? -1.109 7.158 -2.698 1.00 94.88 79 LEU A CA 1
ATOM 630 C C . LEU A 1 79 ? -1.803 8.517 -2.546 1.00 94.88 79 LEU A C 1
ATOM 632 O O . LEU A 1 79 ? -3.019 8.575 -2.428 1.00 94.88 79 LEU A O 1
ATOM 636 N N . SER A 1 80 ? -1.047 9.615 -2.599 1.00 93.12 80 SER A N 1
ATOM 637 C CA . SER A 1 80 ? -1.617 10.971 -2.525 1.00 93.12 80 SER A CA 1
ATOM 638 C C . SER A 1 80 ? -2.344 11.425 -3.799 1.00 93.12 80 SER A C 1
ATOM 640 O O . SER A 1 80 ? -3.003 12.462 -3.782 1.00 93.12 80 SER A O 1
ATOM 642 N N . SER A 1 81 ? -2.237 10.663 -4.891 1.00 86.56 81 SER A N 1
ATOM 643 C CA . SER A 1 81 ? -2.880 10.938 -6.183 1.00 86.56 81 SER A CA 1
ATOM 644 C C . SER A 1 81 ? -3.911 9.880 -6.600 1.00 86.56 81 SER A C 1
ATOM 646 O O . SER A 1 81 ? -4.397 9.922 -7.733 1.00 86.56 81 SER A O 1
ATOM 648 N N . THR A 1 82 ? -4.247 8.945 -5.704 1.00 77.06 82 THR A N 1
ATOM 649 C CA . THR A 1 82 ? -5.252 7.888 -5.921 1.00 77.06 82 THR A CA 1
ATOM 650 C C . THR A 1 82 ? -6.566 8.245 -5.239 1.00 77.06 82 THR A C 1
ATOM 652 O O . THR A 1 82 ? -7.620 7.962 -5.850 1.00 77.06 82 THR A O 1
#

pLDDT: mean 90.78, std 7.49, range [63.09, 98.25]

Secondary structure (DSSP, 8-state):
--------SBTTTB--TTHHHHHHHHHHHHHH-PPPP-S----TT--HHHHHHHHHHHTT----HHHHHHHHHHHHHHHTT-

Radius of gyration: 14.71 Å; chains: 1; bounding box: 39×24×47 Å

Sequence (82 aa):
MRSICLFDIDGTLLRTGGAGQKAMERALTDVFGVPDPWEDIPAAGRTDRAITHDLFTYHELAPNEQQWAEFQTVYFRHLSST